Protein AF-A0A3L7NLL6-F1 (afdb_monomer_lite)

Radius of gyration: 16.68 Å; chains: 1; bounding box: 38×23×43 Å

Foldseek 3Di:
DDKDKDFDPPDPPPDVDTDIDIDDDDDDQDPDDPPPQCCLQQVVSRDDDDDDDDDPLLDDQRAPDSVVDSHDHHPPD

Structure (mmCIF, N/CA/C/O backbone):
data_AF-A0A3L7NLL6-F1
#
_entry.id   AF-A0A3L7NLL6-F1
#
loop_
_atom_site.group_PDB
_atom_site.id
_atom_site.type_symbol
_atom_site.label_atom_id
_atom_site.label_alt_id
_atom_site.label_comp_id
_atom_site.label_asym_id
_atom_site.label_entity_id
_atom_site.label_seq_id
_atom_site.pdbx_PDB_ins_code
_atom_site.Cartn_x
_atom_site.Cartn_y
_atom_site.Cartn_z
_atom_site.occupancy
_atom_site.B_iso_or_equiv
_atom_site.auth_seq_id
_atom_site.auth_comp_id
_atom_site.auth_asym_id
_atom_site.auth_atom_id
_atom_site.pdbx_PDB_model_num
ATOM 1 N N . MET A 1 1 ? 8.395 12.404 15.605 1.00 47.72 1 MET A N 1
ATOM 2 C CA . MET A 1 1 ? 7.456 11.285 15.831 1.00 47.72 1 MET A CA 1
ATOM 3 C C . MET A 1 1 ? 6.141 11.612 15.133 1.00 47.72 1 MET A C 1
ATOM 5 O O . MET A 1 1 ? 5.587 12.668 15.414 1.00 47.72 1 MET A O 1
ATOM 9 N N . ARG A 1 2 ? 5.691 10.796 14.172 1.00 53.56 2 ARG A N 1
ATOM 10 C CA . ARG A 1 2 ? 4.369 10.924 13.527 1.00 53.56 2 ARG A CA 1
ATOM 11 C C . ARG A 1 2 ? 3.518 9.736 13.984 1.00 53.56 2 ARG A C 1
ATOM 13 O O . ARG A 1 2 ? 4.040 8.628 14.042 1.00 53.56 2 ARG A O 1
ATOM 20 N N . ILE A 1 3 ? 2.261 9.979 14.344 1.00 55.75 3 ILE A N 1
ATOM 21 C CA . ILE A 1 3 ? 1.308 8.952 14.787 1.00 55.75 3 ILE A CA 1
ATOM 22 C C . ILE A 1 3 ? 0.136 8.978 13.812 1.00 55.75 3 ILE A C 1
ATOM 24 O O . ILE A 1 3 ? -0.40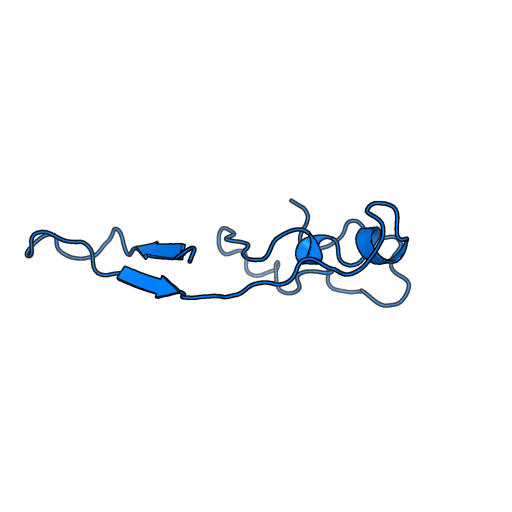6 10.051 13.544 1.00 55.75 3 ILE A O 1
ATOM 28 N N . ALA A 1 4 ? -0.243 7.815 13.285 1.00 75.00 4 ALA A N 1
ATOM 29 C CA . ALA A 1 4 ? -1.515 7.645 12.591 1.00 75.00 4 ALA A CA 1
ATOM 30 C C . ALA A 1 4 ? -2.551 7.095 13.580 1.00 75.00 4 ALA A C 1
ATOM 32 O O . ALA A 1 4 ? -2.243 6.181 14.349 1.00 75.00 4 ALA A O 1
ATOM 33 N N . ILE A 1 5 ? -3.758 7.664 13.573 1.00 71.19 5 ILE A N 1
ATOM 34 C CA . ILE A 1 5 ? -4.870 7.250 14.435 1.00 71.19 5 ILE A CA 1
ATOM 35 C C . ILE A 1 5 ? -5.958 6.646 13.548 1.00 71.19 5 ILE A C 1
ATOM 37 O O . ILE A 1 5 ? -6.385 7.273 12.578 1.00 71.19 5 ILE A O 1
ATOM 41 N N . LEU A 1 6 ? -6.400 5.435 13.887 1.00 73.94 6 LEU A N 1
ATOM 42 C CA . LEU A 1 6 ? -7.590 4.814 13.309 1.00 73.94 6 LEU A CA 1
ATOM 43 C C . LEU A 1 6 ? -8.726 4.906 14.331 1.00 73.94 6 LEU A C 1
ATOM 45 O O . LEU A 1 6 ? -8.580 4.432 15.460 1.00 73.94 6 LEU A O 1
ATOM 49 N N . GLU A 1 7 ? -9.839 5.525 13.946 1.00 73.50 7 GLU A N 1
ATOM 50 C CA . GLU A 1 7 ? -10.987 5.784 14.823 1.00 73.50 7 GLU A CA 1
ATOM 51 C C . GLU A 1 7 ? -12.207 4.961 14.398 1.00 73.50 7 GLU A C 1
ATOM 53 O O . GLU A 1 7 ? -12.476 4.795 13.206 1.00 73.50 7 GLU A O 1
ATOM 58 N N . ASN A 1 8 ? -12.982 4.474 15.373 1.00 75.94 8 ASN A N 1
ATOM 59 C CA . ASN A 1 8 ? -14.272 3.839 15.111 1.00 75.94 8 ASN A CA 1
ATOM 60 C C . ASN A 1 8 ? -15.428 4.828 15.327 1.00 75.94 8 ASN A C 1
ATOM 62 O O . ASN A 1 8 ? -15.841 5.079 16.458 1.00 75.94 8 ASN A O 1
ATOM 66 N N . TYR A 1 9 ? -16.013 5.325 14.235 1.00 70.25 9 TYR A N 1
ATOM 67 C CA . TYR A 1 9 ? -17.139 6.267 14.280 1.00 70.25 9 TYR A CA 1
ATOM 68 C C . TYR A 1 9 ? -18.417 5.693 14.924 1.00 70.25 9 TYR A C 1
ATOM 70 O O . TYR A 1 9 ? -19.261 6.448 15.401 1.00 70.25 9 TYR A O 1
ATOM 78 N N . GLN A 1 10 ? -18.590 4.368 14.950 1.00 73.25 10 GLN A N 1
ATOM 79 C CA . GLN A 1 10 ? -19.793 3.742 15.513 1.00 73.25 10 GLN A CA 1
ATOM 80 C C . GLN A 1 10 ? -19.729 3.541 17.036 1.00 73.25 10 GLN A C 1
ATOM 82 O O . GLN A 1 10 ? -20.702 3.070 17.625 1.00 73.25 10 GLN A O 1
ATOM 87 N N . SER A 1 11 ? -18.616 3.883 17.698 1.00 65.31 11 SER A N 1
ATOM 88 C CA . SER A 1 11 ? -18.511 3.724 19.152 1.00 65.31 11 SER A CA 1
ATOM 89 C C . SER A 1 11 ? -19.498 4.648 19.888 1.00 65.31 11 SER A C 1
ATOM 91 O O . SER A 1 11 ? -19.609 5.822 19.514 1.00 65.31 11 SER A O 1
ATOM 93 N N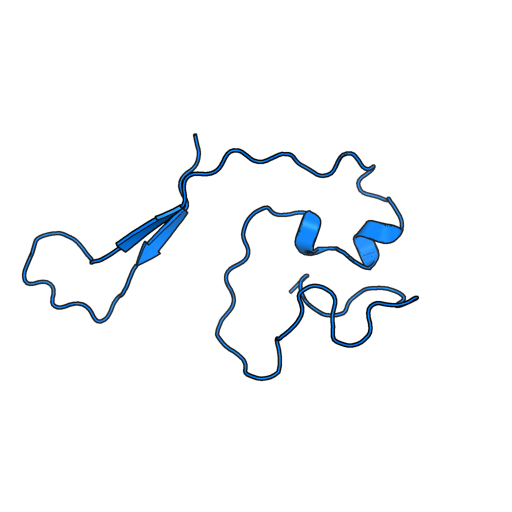 . PRO A 1 12 ? -20.179 4.187 20.957 1.00 67.62 12 PRO A N 1
ATOM 94 C CA . PRO A 1 12 ? -21.029 5.051 21.770 1.00 67.62 12 PRO A CA 1
ATOM 95 C C . PRO A 1 12 ? -20.221 6.232 22.329 1.00 67.62 12 PRO A C 1
ATOM 97 O O . PRO A 1 12 ? -19.238 6.020 23.034 1.00 67.62 12 PRO A O 1
ATOM 100 N N . LYS A 1 13 ? -20.659 7.477 22.082 1.00 59.91 13 LYS A N 1
ATOM 101 C CA . LYS A 1 13 ? -20.036 8.723 22.596 1.00 59.91 13 LYS A CA 1
ATOM 102 C C . LYS A 1 13 ? -20.151 8.902 24.124 1.00 59.91 13 LYS A C 1
ATOM 104 O O . LYS A 1 13 ? -20.110 10.021 24.624 1.00 59.91 13 LYS A O 1
ATOM 109 N N . ALA A 1 14 ? -20.350 7.822 24.877 1.00 57.78 14 ALA A N 1
ATOM 110 C CA . ALA A 1 14 ? -20.606 7.857 26.316 1.00 57.78 14 ALA A CA 1
ATOM 111 C C . ALA A 1 14 ? -19.402 8.362 27.137 1.00 57.78 14 ALA A C 1
ATOM 113 O O . ALA A 1 14 ? -19.535 8.636 28.325 1.00 57.78 14 ALA A O 1
ATOM 114 N N . GLN A 1 15 ? -18.233 8.507 26.513 1.00 56.31 15 GLN A N 1
ATOM 115 C CA . GLN A 1 15 ? -17.015 9.058 27.093 1.00 56.31 15 GLN A CA 1
ATOM 116 C C . GLN A 1 15 ? -16.460 10.079 26.095 1.00 56.31 15 GLN A C 1
ATOM 118 O O . GLN A 1 15 ? -16.629 9.915 24.891 1.00 56.31 15 GLN A O 1
ATOM 123 N N . LEU A 1 16 ? -15.847 11.157 26.580 1.00 64.31 16 LEU A N 1
ATOM 124 C CA . LEU A 1 16 ? -15.447 12.358 25.822 1.00 64.31 16 LEU A CA 1
ATOM 125 C C . LEU A 1 16 ? -14.376 12.125 24.720 1.00 64.31 16 LEU A C 1
ATOM 127 O O . LEU A 1 16 ? -13.726 13.075 24.292 1.00 64.31 16 LEU A O 1
ATOM 131 N N . ALA A 1 17 ? -14.181 10.889 24.253 1.00 67.44 17 ALA A N 1
ATOM 132 C CA . ALA A 1 17 ? -13.263 10.501 23.189 1.00 67.44 17 ALA A CA 1
ATOM 133 C C . ALA A 1 17 ? -13.764 9.258 22.427 1.00 67.44 17 ALA A C 1
ATOM 135 O O . ALA A 1 17 ? -14.416 8.380 22.993 1.00 67.44 17 ALA A O 1
ATOM 136 N N . TRP A 1 18 ? -13.425 9.176 21.137 1.00 76.88 18 TRP A N 1
ATOM 137 C CA . TRP A 1 18 ? -13.643 7.989 20.306 1.00 76.88 18 TRP A CA 1
ATOM 138 C C . TRP A 1 18 ? -12.727 6.841 20.737 1.00 76.88 18 TRP A C 1
ATOM 140 O O . TRP A 1 18 ? -11.576 7.069 21.114 1.00 76.88 18 TRP A O 1
ATOM 150 N N . THR A 1 19 ? -13.198 5.594 20.626 1.00 82.19 19 THR A N 1
ATOM 151 C CA . THR A 1 19 ? -12.297 4.436 20.719 1.00 82.19 19 THR A CA 1
ATOM 152 C C . THR A 1 19 ? -11.378 4.427 19.498 1.00 82.19 19 THR A C 1
ATOM 154 O O . THR A 1 19 ? -11.852 4.370 18.360 1.00 82.19 19 THR A O 1
ATOM 157 N N . SER A 1 20 ? -10.068 4.489 19.730 1.00 81.94 20 SER A N 1
ATOM 158 C CA . SER A 1 20 ? -9.064 4.579 18.673 1.00 81.94 20 SER A CA 1
ATOM 159 C C . SER A 1 20 ? -7.821 3.747 18.979 1.00 81.94 20 SER A C 1
ATOM 161 O O . SER A 1 20 ? -7.582 3.343 20.120 1.00 81.94 20 SER A O 1
ATOM 163 N N . TYR A 1 21 ? -7.036 3.476 17.937 1.00 86.62 21 TYR A N 1
ATOM 164 C CA . TYR A 1 21 ? -5.736 2.819 18.049 1.00 86.62 21 TYR A CA 1
ATOM 165 C C . TYR A 1 21 ? -4.652 3.695 17.419 1.00 86.62 21 TYR A C 1
ATOM 167 O O . TYR A 1 21 ? -4.826 4.213 16.312 1.00 86.62 21 TYR A O 1
ATOM 175 N N . GLY A 1 22 ? -3.540 3.868 18.134 1.00 86.44 22 GLY A N 1
ATOM 176 C CA . GLY A 1 22 ? -2.384 4.626 17.666 1.00 86.44 22 GLY A CA 1
ATOM 177 C C . GLY A 1 22 ? -1.341 3.712 17.035 1.00 86.44 22 GLY A C 1
ATOM 178 O O . GLY A 1 22 ? -0.943 2.716 17.635 1.00 86.44 22 GLY A O 1
ATOM 179 N N . LEU A 1 23 ? -0.867 4.078 15.847 1.00 84.88 23 LEU A N 1
ATOM 180 C CA . LEU A 1 23 ? 0.250 3.418 15.175 1.00 84.88 23 LEU A CA 1
ATOM 181 C C . LEU A 1 23 ? 1.505 4.297 15.303 1.00 84.88 23 LEU A C 1
ATOM 183 O O . LEU A 1 23 ? 1.634 5.283 14.566 1.00 84.88 23 LEU A O 1
ATOM 187 N N . PRO A 1 24 ? 2.415 3.999 16.249 1.00 75.19 24 PRO A N 1
ATOM 188 C CA . PRO A 1 24 ? 3.722 4.637 16.303 1.00 75.19 24 PRO A CA 1
ATOM 189 C C . PRO A 1 24 ? 4.611 4.067 15.193 1.00 75.19 24 PRO A C 1
ATOM 191 O O . PRO A 1 24 ? 4.601 2.864 14.942 1.00 75.19 24 PRO A O 1
ATOM 194 N N . GLY A 1 25 ? 5.404 4.909 14.534 1.00 77.12 25 GLY A N 1
ATOM 195 C CA . GLY A 1 25 ? 6.321 4.416 13.511 1.00 77.12 25 GLY A CA 1
ATOM 196 C C . GLY A 1 25 ? 7.460 5.374 13.208 1.00 77.12 25 GLY A C 1
ATOM 197 O O . GLY A 1 25 ? 7.240 6.532 12.842 1.00 77.12 25 GLY A O 1
ATOM 198 N N . GLU A 1 26 ? 8.683 4.865 13.327 1.00 80.62 26 GLU A N 1
ATOM 199 C CA . GLU A 1 26 ? 9.800 5.362 12.531 1.00 80.62 26 GLU A CA 1
ATOM 200 C C . GLU A 1 26 ? 9.627 4.852 11.104 1.00 80.62 26 GLU A C 1
ATOM 202 O O . GLU A 1 26 ? 9.129 3.748 10.887 1.00 80.62 26 GLU A O 1
ATOM 207 N N . SER A 1 27 ? 10.013 5.659 10.121 1.00 81.31 27 SER A N 1
ATOM 208 C CA . SER A 1 27 ? 9.956 5.222 8.736 1.00 81.31 27 SER A CA 1
ATOM 209 C C . SER A 1 27 ? 11.181 5.651 7.969 1.00 81.31 27 SER A C 1
ATOM 211 O O . SER A 1 27 ? 11.687 6.758 8.156 1.00 81.31 27 SER A O 1
ATOM 213 N N . SER A 1 28 ? 11.609 4.775 7.069 1.00 83.50 28 SER A N 1
ATOM 214 C CA . SER A 1 28 ? 12.687 5.038 6.136 1.00 83.50 28 SER A CA 1
ATOM 215 C C . SER A 1 28 ? 12.106 5.116 4.727 1.00 83.50 28 SER A C 1
ATOM 217 O O . SER A 1 28 ? 11.425 4.177 4.308 1.00 83.50 28 SER A O 1
ATOM 219 N N . PRO A 1 29 ? 12.312 6.224 3.997 1.00 84.00 29 PRO A N 1
ATOM 220 C CA . PRO A 1 29 ? 11.952 6.259 2.591 1.00 84.00 29 PRO A CA 1
ATOM 221 C C . PRO A 1 29 ? 12.804 5.242 1.814 1.00 84.00 29 PRO A C 1
ATOM 223 O O . PRO A 1 29 ? 13.917 4.914 2.233 1.00 84.00 29 PRO A O 1
ATOM 226 N N . PRO A 1 30 ? 12.320 4.750 0.664 1.00 88.19 30 PRO A N 1
ATOM 227 C CA . PRO A 1 30 ? 13.111 3.858 -0.164 1.00 88.19 30 PRO A CA 1
ATOM 228 C C . PRO A 1 30 ? 14.420 4.534 -0.590 1.00 88.19 30 PRO A C 1
ATOM 230 O O . PRO A 1 30 ? 14.424 5.654 -1.098 1.00 88.19 30 PRO A O 1
ATOM 233 N N . PHE A 1 31 ? 15.533 3.819 -0.426 1.00 92.00 31 PHE A N 1
ATOM 234 C CA . PHE A 1 31 ? 16.861 4.229 -0.891 1.00 92.00 31 PHE A CA 1
ATOM 235 C C . PHE A 1 31 ? 17.002 3.994 -2.400 1.00 92.00 31 PHE A C 1
ATOM 237 O O . PHE A 1 31 ? 17.821 3.201 -2.861 1.00 92.00 31 PHE A O 1
ATOM 244 N N . ALA A 1 32 ? 16.151 4.650 -3.178 1.00 91.38 32 ALA A N 1
ATOM 245 C CA . ALA A 1 32 ? 16.120 4.560 -4.628 1.00 91.38 32 ALA A CA 1
ATOM 246 C C . ALA A 1 32 ? 15.871 5.942 -5.231 1.00 91.38 32 ALA A C 1
ATOM 248 O O . ALA A 1 32 ? 15.235 6.790 -4.605 1.00 91.38 32 ALA A O 1
ATOM 249 N N . SER A 1 33 ? 16.349 6.168 -6.460 1.00 92.75 33 SER A N 1
ATOM 250 C CA . SER A 1 33 ? 15.946 7.369 -7.200 1.00 92.75 33 SER A CA 1
ATOM 251 C C . SER A 1 33 ? 14.429 7.329 -7.445 1.00 92.75 33 SER A C 1
ATOM 253 O O . SER A 1 33 ? 13.878 6.237 -7.637 1.00 92.75 33 SER A O 1
ATOM 255 N N . PRO A 1 34 ? 13.742 8.486 -7.466 1.00 88.25 34 PRO A N 1
ATOM 256 C CA . PRO A 1 34 ? 12.309 8.551 -7.764 1.00 88.25 34 PRO A CA 1
ATOM 257 C C . PRO A 1 34 ? 11.918 7.908 -9.109 1.00 88.25 34 PRO A C 1
ATOM 259 O O . PRO A 1 34 ? 10.778 7.471 -9.280 1.00 88.25 34 PRO A O 1
ATOM 262 N N . GLU A 1 35 ? 12.866 7.805 -10.041 1.00 90.12 35 GLU A N 1
ATOM 263 C CA . GLU A 1 35 ? 12.726 7.243 -11.387 1.00 90.12 35 GLU A CA 1
ATOM 264 C C . GLU A 1 35 ? 13.090 5.750 -11.471 1.00 90.12 35 GLU A C 1
ATOM 266 O O . GLU A 1 35 ? 13.015 5.156 -12.552 1.00 90.12 35 GLU A O 1
ATOM 271 N N . ALA A 1 36 ? 13.483 5.117 -10.359 1.00 91.94 36 ALA A N 1
ATOM 272 C CA . ALA A 1 36 ? 13.887 3.716 -10.347 1.00 91.94 36 ALA A CA 1
ATOM 273 C C . ALA A 1 36 ? 12.792 2.808 -10.933 1.00 91.94 36 ALA A C 1
ATOM 275 O O . ALA A 1 36 ? 11.632 2.842 -10.520 1.00 91.94 36 ALA A O 1
ATOM 276 N N . ALA A 1 37 ? 13.167 1.942 -11.879 1.00 89.50 37 ALA A N 1
ATOM 277 C CA . ALA A 1 37 ? 12.212 1.150 -12.658 1.00 89.50 37 ALA A CA 1
ATOM 278 C C . ALA A 1 37 ? 11.287 0.275 -11.791 1.00 89.50 37 ALA A C 1
ATOM 280 O O . ALA A 1 37 ? 10.111 0.106 -12.110 1.00 89.50 37 ALA A O 1
ATOM 281 N N . PHE A 1 38 ? 11.789 -0.246 -10.667 1.00 90.25 38 PHE A N 1
ATOM 282 C CA . PHE A 1 38 ? 10.988 -1.075 -9.768 1.00 90.25 38 PHE A CA 1
ATOM 283 C C . PHE A 1 38 ? 9.891 -0.283 -9.036 1.00 90.25 38 PHE A C 1
ATOM 285 O O . PHE A 1 38 ? 8.871 -0.870 -8.684 1.00 90.25 38 PHE A O 1
ATOM 292 N N . LEU A 1 39 ? 10.033 1.039 -8.865 1.00 91.81 39 LEU A N 1
ATOM 293 C CA . LEU A 1 39 ? 9.005 1.879 -8.238 1.00 91.81 39 LEU A CA 1
ATOM 294 C C . LEU A 1 39 ? 7.742 2.015 -9.098 1.00 91.81 39 LEU A C 1
ATOM 296 O O . LEU A 1 39 ? 6.706 2.412 -8.573 1.00 91.81 39 LEU A O 1
ATOM 300 N N . LYS A 1 40 ? 7.788 1.657 -10.389 1.00 88.44 40 LYS A N 1
ATOM 301 C CA . LYS A 1 40 ? 6.579 1.514 -11.222 1.00 88.44 40 LYS A CA 1
ATOM 302 C C . LYS A 1 40 ? 5.744 0.295 -10.815 1.00 88.44 40 LYS A C 1
ATOM 304 O O . LYS A 1 40 ? 4.526 0.317 -10.924 1.00 88.44 40 LYS A O 1
ATOM 309 N N . ARG A 1 41 ? 6.412 -0.753 -10.323 1.00 92.06 41 ARG A N 1
ATOM 310 C CA . ARG A 1 41 ? 5.833 -2.050 -9.927 1.00 92.06 41 ARG A CA 1
ATOM 311 C C . ARG A 1 41 ? 5.506 -2.125 -8.437 1.00 92.06 41 ARG A C 1
ATOM 313 O O . ARG A 1 41 ? 4.649 -2.893 -8.031 1.00 92.06 41 ARG A O 1
ATOM 320 N N . ALA A 1 42 ? 6.213 -1.342 -7.628 1.00 93.44 42 ALA A N 1
ATOM 321 C CA . ALA A 1 42 ? 6.090 -1.297 -6.175 1.00 93.44 42 ALA A CA 1
ATOM 322 C C . ALA A 1 42 ? 5.813 0.136 -5.697 1.00 93.44 42 ALA A C 1
ATOM 324 O O . ALA A 1 42 ? 6.468 0.650 -4.790 1.00 93.44 42 ALA A O 1
ATOM 325 N N . ALA A 1 43 ? 4.866 0.812 -6.348 1.00 91.19 43 ALA A N 1
ATOM 326 C CA . ALA A 1 43 ? 4.577 2.221 -6.098 1.00 91.19 43 ALA A CA 1
ATOM 327 C C . ALA A 1 43 ? 4.073 2.493 -4.668 1.00 91.19 43 ALA A C 1
ATOM 329 O O . ALA A 1 43 ? 4.320 3.575 -4.135 1.00 91.19 43 ALA A O 1
ATOM 330 N N . PHE A 1 44 ? 3.484 1.493 -4.007 1.00 91.94 44 PHE A N 1
ATOM 331 C CA . PHE A 1 44 ? 3.113 1.551 -2.592 1.00 91.94 44 PHE A CA 1
ATOM 332 C C . PHE A 1 44 ? 4.282 1.898 -1.655 1.00 91.94 44 PHE A C 1
ATOM 334 O O . PHE A 1 44 ? 4.051 2.486 -0.602 1.00 91.94 44 PHE A O 1
ATOM 341 N N . LEU A 1 45 ? 5.537 1.624 -2.043 1.00 92.31 45 LEU A N 1
ATOM 342 C CA . LEU A 1 45 ? 6.732 1.975 -1.260 1.00 92.31 45 LEU A CA 1
ATOM 343 C C . LEU A 1 45 ? 6.970 3.490 -1.146 1.00 92.31 45 LEU A C 1
ATOM 345 O O . LEU A 1 45 ? 7.780 3.924 -0.330 1.00 92.31 45 LEU A O 1
ATOM 349 N N . LYS A 1 46 ? 6.287 4.311 -1.955 1.00 88.75 46 LYS A N 1
ATOM 350 C CA . LYS A 1 46 ? 6.408 5.778 -1.919 1.00 88.75 46 LYS A CA 1
ATOM 351 C C . LYS A 1 46 ? 5.758 6.404 -0.683 1.00 88.75 46 LYS A C 1
ATOM 353 O O . LYS A 1 46 ? 5.958 7.589 -0.4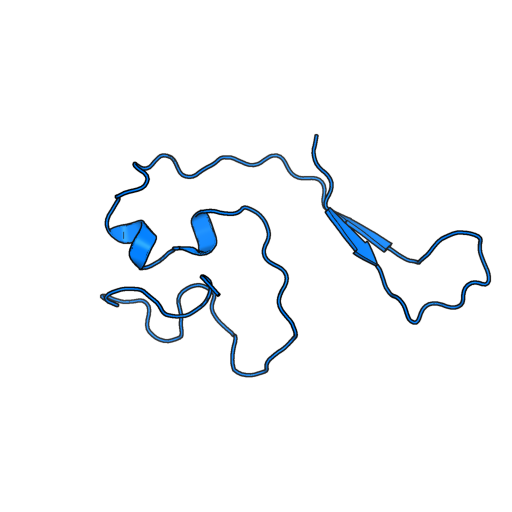22 1.00 88.75 46 LYS A O 1
ATOM 358 N N . THR A 1 47 ? 4.938 5.662 0.057 1.00 88.00 47 THR A N 1
ATOM 359 C CA . THR A 1 47 ? 4.253 6.159 1.255 1.00 88.00 47 THR A CA 1
ATOM 360 C C . THR A 1 47 ? 4.200 5.070 2.315 1.00 88.00 47 THR A C 1
ATOM 362 O O . THR A 1 47 ? 4.007 3.899 2.017 1.00 88.00 47 THR A O 1
ATOM 365 N N . ASN A 1 48 ? 4.368 5.469 3.573 1.00 88.94 48 ASN A N 1
ATOM 366 C CA . ASN A 1 48 ? 4.556 4.533 4.685 1.00 88.94 48 ASN A CA 1
ATOM 367 C C . ASN A 1 48 ? 3.239 3.952 5.223 1.00 88.94 48 ASN A C 1
ATOM 369 O O . ASN A 1 48 ? 3.254 2.956 5.936 1.00 88.94 48 ASN A O 1
ATOM 373 N N . LEU A 1 49 ? 2.105 4.588 4.914 1.00 89.19 49 LEU A N 1
ATOM 374 C CA . LEU A 1 49 ? 0.775 4.133 5.299 1.00 89.19 49 LEU A CA 1
ATOM 375 C C . LEU A 1 49 ? -0.222 4.447 4.186 1.00 89.19 49 LEU A C 1
ATOM 377 O O . LEU A 1 49 ? -0.311 5.586 3.732 1.00 89.19 49 LEU A O 1
ATOM 381 N N . TRP A 1 50 ? -1.001 3.436 3.816 1.00 90.56 50 TRP A N 1
ATOM 382 C CA . TRP A 1 50 ? -2.139 3.540 2.914 1.00 90.56 50 TRP A CA 1
ATOM 383 C C . TRP A 1 50 ? -3.386 3.093 3.666 1.00 90.56 50 TRP A C 1
ATOM 385 O O . TRP A 1 50 ? -3.350 2.104 4.399 1.00 90.56 50 TRP A O 1
ATOM 395 N N . VAL A 1 51 ? -4.485 3.817 3.486 1.00 91.69 51 VAL A N 1
ATOM 396 C CA . VAL A 1 51 ? -5.797 3.433 4.009 1.00 91.69 51 VAL A CA 1
ATOM 397 C C . VAL A 1 51 ? -6.761 3.444 2.835 1.00 91.69 51 VAL A C 1
ATOM 399 O O . VAL A 1 51 ? -6.954 4.484 2.209 1.00 91.69 51 VAL A O 1
ATOM 402 N N . THR A 1 52 ? -7.343 2.291 2.523 1.00 92.12 52 THR A N 1
ATOM 403 C CA . THR A 1 52 ? -8.320 2.139 1.442 1.00 92.12 52 THR A CA 1
ATOM 404 C C . THR A 1 52 ? -9.678 1.753 2.008 1.00 92.12 52 THR A C 1
ATOM 406 O O . THR A 1 52 ? -9.800 1.226 3.118 1.00 92.12 52 THR A O 1
ATOM 409 N N . LYS A 1 53 ? -10.736 2.023 1.239 1.00 92.50 53 LYS A N 1
ATOM 410 C CA . LYS A 1 53 ? -12.033 1.416 1.520 1.00 92.50 53 LYS A CA 1
ATOM 411 C C . LYS A 1 53 ? -11.910 -0.083 1.259 1.00 92.50 53 LYS A C 1
ATOM 413 O O . LYS A 1 53 ? -11.339 -0.483 0.254 1.00 92.50 53 LYS A O 1
ATOM 418 N N . TYR A 1 54 ? -12.482 -0.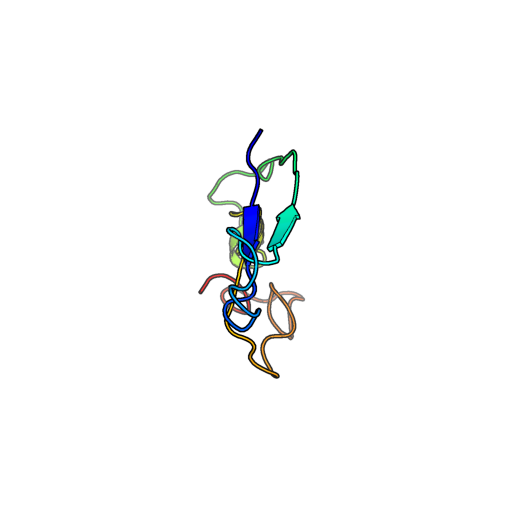902 2.138 1.00 92.94 54 TYR A N 1
ATOM 419 C CA . TYR A 1 54 ? -12.497 -2.345 1.930 1.00 92.94 54 TYR A CA 1
ATOM 420 C C . TYR A 1 54 ? -13.123 -2.707 0.576 1.00 92.94 54 TYR A C 1
ATOM 422 O O . TYR A 1 54 ? -14.264 -2.329 0.289 1.00 92.94 54 TYR A O 1
ATOM 430 N N . HIS A 1 55 ? -12.384 -3.486 -0.210 1.00 93.50 55 HIS A N 1
ATOM 431 C CA . HIS A 1 55 ? -12.852 -4.104 -1.437 1.00 93.50 55 HIS A CA 1
ATOM 432 C C . HIS A 1 55 ? -12.339 -5.555 -1.494 1.00 93.50 55 HIS A C 1
ATOM 434 O O . HIS A 1 55 ? -11.134 -5.779 -1.383 1.00 93.50 55 HIS A O 1
ATOM 440 N N . PRO A 1 56 ? -13.209 -6.570 -1.668 1.00 95.62 56 PRO A N 1
ATOM 441 C CA . PRO A 1 56 ? -12.825 -7.983 -1.521 1.00 95.62 56 PRO A CA 1
ATOM 442 C C . PRO A 1 56 ? -11.807 -8.486 -2.562 1.00 95.62 56 PRO A C 1
ATOM 444 O O . PRO A 1 56 ? -11.192 -9.542 -2.366 1.00 95.62 56 PRO A O 1
ATOM 447 N N . ASN A 1 57 ? -11.627 -7.741 -3.657 1.00 94.44 57 ASN A N 1
ATOM 448 C CA . ASN A 1 57 ? -10.664 -8.055 -4.713 1.00 94.44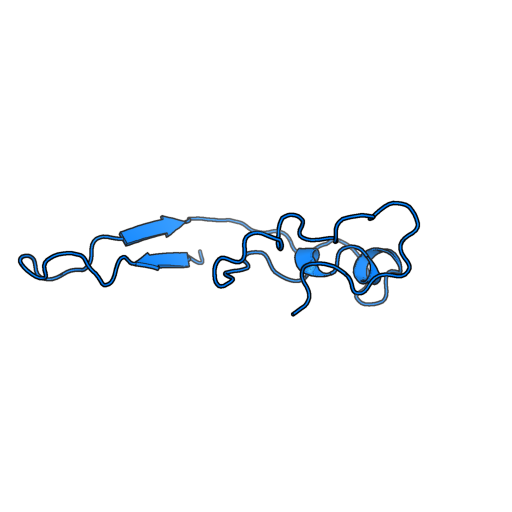 57 ASN A CA 1
ATOM 449 C C . ASN A 1 57 ? -9.357 -7.248 -4.592 1.00 94.44 57 ASN A C 1
ATOM 451 O O . ASN A 1 57 ? -8.390 -7.576 -5.265 1.00 94.44 57 ASN A O 1
ATOM 455 N N . GLU A 1 58 ? -9.282 -6.230 -3.726 1.00 94.50 58 GLU A N 1
ATOM 456 C CA . GLU A 1 58 ? -8.043 -5.469 -3.486 1.00 94.50 58 GLU A CA 1
ATOM 457 C C . GLU A 1 58 ? -7.195 -6.169 -2.419 1.00 94.50 58 GLU A C 1
ATOM 459 O O . GLU A 1 58 ? -7.212 -5.817 -1.240 1.00 94.50 58 GLU A O 1
ATOM 464 N N . ARG A 1 59 ? -6.491 -7.227 -2.825 1.00 94.75 59 ARG A N 1
ATOM 465 C CA . ARG A 1 59 ? -5.771 -8.110 -1.890 1.00 94.75 59 ARG A CA 1
ATOM 466 C C . ARG A 1 59 ? -4.282 -7.815 -1.782 1.00 94.75 59 ARG A C 1
ATOM 468 O O . ARG A 1 59 ? -3.687 -8.092 -0.743 1.00 94.75 59 ARG A O 1
ATOM 475 N N . TYR A 1 60 ? -3.681 -7.277 -2.843 1.00 95.44 60 TYR A N 1
ATOM 476 C CA . TYR A 1 60 ? -2.231 -7.154 -2.960 1.00 95.44 60 TYR A CA 1
ATOM 477 C C . TYR A 1 60 ? -1.822 -5.738 -3.385 1.00 95.44 60 TYR A C 1
ATOM 479 O O . TYR A 1 60 ? -2.314 -5.231 -4.394 1.00 95.44 60 TYR A O 1
ATOM 487 N N . PRO A 1 61 ? -0.869 -5.104 -2.678 1.00 93.56 61 PRO A N 1
ATOM 488 C CA . PRO A 1 61 ? -0.464 -3.725 -2.949 1.00 93.56 61 PRO A CA 1
ATOM 489 C C . PRO A 1 61 ? 0.325 -3.554 -4.256 1.00 93.56 61 PRO A C 1
ATOM 491 O O . PRO A 1 61 ? 0.522 -2.428 -4.693 1.00 93.56 61 PRO A O 1
ATOM 494 N N . ALA A 1 62 ? 0.771 -4.647 -4.881 1.00 94.44 62 ALA A N 1
ATOM 495 C CA . ALA A 1 62 ? 1.452 -4.657 -6.180 1.00 94.44 62 ALA A CA 1
ATOM 496 C C . ALA A 1 62 ? 0.617 -5.324 -7.294 1.00 94.44 62 ALA A C 1
ATOM 498 O O . ALA A 1 62 ? 1.159 -5.643 -8.351 1.00 94.44 62 ALA A O 1
ATOM 499 N N . GLY A 1 63 ? -0.668 -5.600 -7.035 1.00 94.00 63 GLY A N 1
ATOM 500 C CA . GLY A 1 63 ? -1.537 -6.365 -7.931 1.00 94.00 63 GLY A C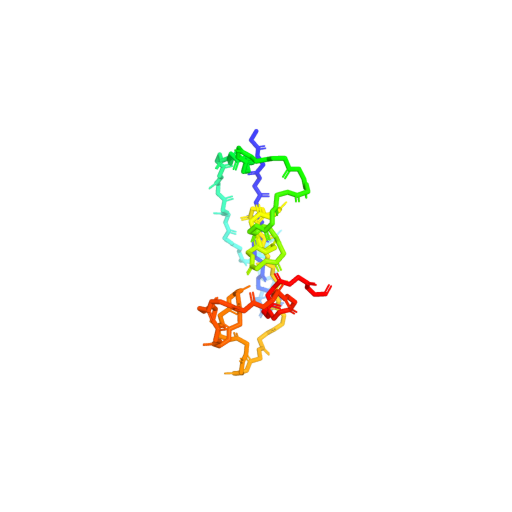A 1
ATOM 501 C C . GLY A 1 63 ? -1.403 -7.884 -7.793 1.00 94.00 63 GLY A C 1
ATOM 502 O O . GLY A 1 63 ? -0.535 -8.393 -7.080 1.00 94.00 63 GLY A O 1
ATOM 503 N N . ASP A 1 64 ? -2.284 -8.611 -8.485 1.00 95.31 64 ASP A N 1
ATOM 504 C CA . ASP A 1 64 ? -2.367 -10.080 -8.432 1.00 95.31 64 ASP A CA 1
ATOM 505 C C . ASP A 1 64 ? -1.165 -10.777 -9.091 1.00 95.31 64 ASP A C 1
ATOM 507 O O . ASP A 1 64 ? -0.771 -11.872 -8.685 1.00 95.31 64 ASP A O 1
ATOM 511 N N . TYR A 1 65 ? -0.555 -10.138 -10.095 1.00 95.19 65 TYR A N 1
ATOM 512 C CA . TYR A 1 65 ? 0.509 -10.728 -10.911 1.00 95.19 65 TYR A CA 1
ATOM 513 C C . TYR A 1 65 ? 1.763 -9.843 -10.930 1.00 95.19 65 TYR A C 1
ATOM 515 O O . TYR A 1 65 ? 2.036 -9.198 -11.940 1.00 95.19 65 TYR A O 1
ATOM 523 N N . PRO A 1 66 ? 2.560 -9.803 -9.843 1.00 92.19 66 PRO A N 1
ATOM 524 C CA . PRO A 1 66 ? 3.691 -8.878 -9.710 1.00 92.19 66 PRO A CA 1
ATOM 525 C C . PRO A 1 66 ? 4.934 -9.286 -10.517 1.00 92.19 66 PRO A C 1
ATOM 527 O O . PRO A 1 66 ? 5.793 -8.447 -10.822 1.00 92.19 66 PRO A O 1
ATOM 530 N N . ASN A 1 67 ? 5.084 -10.573 -10.841 1.00 94.56 67 ASN A N 1
ATOM 531 C CA . ASN A 1 67 ? 6.257 -11.070 -11.555 1.00 94.56 67 ASN A CA 1
ATOM 532 C C . ASN A 1 67 ? 6.313 -10.478 -12.970 1.00 94.56 67 ASN A C 1
ATOM 534 O O . ASN A 1 67 ? 5.392 -10.670 -13.751 1.00 94.56 67 ASN A O 1
ATOM 538 N N . GLN A 1 68 ? 7.388 -9.744 -13.278 1.00 92.75 68 GLN A N 1
ATOM 539 C CA . GLN A 1 68 ? 7.599 -9.052 -14.562 1.00 92.75 68 GLN A CA 1
ATOM 540 C C . GLN A 1 68 ? 6.467 -8.105 -15.007 1.00 92.75 68 GLN A C 1
ATOM 542 O O . GLN A 1 68 ? 6.446 -7.667 -16.153 1.00 92.75 68 GLN A O 1
ATOM 547 N N . ASN A 1 69 ? 5.567 -7.733 -14.095 1.00 90.56 69 ASN A N 1
ATOM 548 C CA . ASN A 1 69 ? 4.515 -6.758 -14.353 1.00 90.56 69 ASN A CA 1
ATOM 549 C C . ASN A 1 69 ? 5.123 -5.419 -14.819 1.00 90.56 69 ASN A C 1
ATOM 551 O O . ASN A 1 69 ? 6.129 -4.998 -14.233 1.00 90.56 69 ASN A O 1
ATOM 555 N N . PRO A 1 70 ? 4.551 -4.732 -15.826 1.00 90.31 70 PRO A N 1
ATOM 556 C CA . PRO A 1 70 ? 5.033 -3.416 -16.257 1.00 90.31 70 PRO A CA 1
ATOM 557 C C . PRO A 1 70 ? 4.837 -2.318 -15.192 1.00 90.31 70 PRO A C 1
ATOM 559 O O . PRO A 1 70 ? 5.474 -1.264 -15.269 1.00 90.31 70 PRO A O 1
ATOM 562 N N . GLY A 1 71 ? 4.015 -2.583 -14.176 1.00 90.56 71 GLY A N 1
ATOM 563 C CA . GLY A 1 71 ? 3.579 -1.652 -13.144 1.00 90.56 71 GLY A CA 1
ATOM 564 C C . GLY A 1 71 ? 2.159 -1.141 -13.387 1.00 90.56 71 GLY A C 1
ATOM 565 O O . GLY A 1 71 ? 1.605 -1.324 -14.467 1.00 90.56 71 GLY A O 1
ATOM 566 N N . GLY A 1 72 ? 1.600 -0.459 -12.384 1.00 86.94 72 GLY A N 1
ATOM 567 C CA . GLY A 1 72 ? 0.266 0.159 -12.446 1.00 86.94 72 GLY A CA 1
ATOM 568 C C . GLY A 1 72 ? -0.849 -0.611 -11.736 1.00 86.94 72 GLY A C 1
ATOM 569 O O . GLY A 1 72 ? -1.896 -0.029 -11.480 1.00 86.94 72 GLY A O 1
ATOM 570 N N . ASP A 1 73 ? -0.613 -1.865 -11.350 1.00 89.62 73 ASP A N 1
ATOM 571 C CA . ASP A 1 73 ? -1.577 -2.651 -10.578 1.00 89.62 73 ASP A CA 1
ATOM 572 C C . ASP A 1 73 ? -1.420 -2.439 -9.061 1.00 89.62 73 ASP A C 1
ATOM 574 O O . ASP A 1 73 ? -0.334 -2.147 -8.549 1.00 89.62 73 ASP A O 1
ATOM 578 N N . GLY A 1 74 ? -2.507 -2.662 -8.318 1.00 90.75 74 GLY A N 1
ATOM 579 C CA . GLY A 1 74 ? -2.523 -2.560 -6.859 1.00 90.75 74 GLY A CA 1
ATOM 580 C C . GLY A 1 74 ? -2.540 -1.115 -6.365 1.00 90.75 74 GLY A C 1
ATOM 581 O O . GLY A 1 74 ? -3.295 -0.286 -6.861 1.00 90.75 74 GLY A O 1
ATOM 582 N N . LEU A 1 75 ? -1.728 -0.821 -5.349 1.00 89.56 75 LEU A N 1
ATOM 583 C CA . LEU A 1 75 ? -1.605 0.510 -4.760 1.00 89.56 75 LEU A CA 1
ATOM 584 C C . LEU A 1 75 ? -0.646 1.351 -5.604 1.00 89.56 75 LEU A C 1
ATOM 586 O O . LEU A 1 75 ? 0.583 1.260 -5.477 1.00 89.56 75 LEU A O 1
ATOM 590 N N . PRO A 1 76 ? -1.222 2.144 -6.506 1.00 73.12 76 PRO A N 1
ATOM 591 C CA . PRO A 1 76 ? -0.993 3.583 -6.475 1.00 73.12 76 PRO A CA 1
ATOM 592 C C . PRO A 1 76 ? -2.236 4.330 -6.978 1.00 73.12 76 PRO A C 1
ATOM 594 O O . PRO A 1 76 ? -2.177 4.861 -8.084 1.00 73.12 76 PRO A O 1
ATOM 597 N N . LEU A 1 77 ? -3.323 4.282 -6.179 1.00 52.75 77 LEU A N 1
ATOM 598 C CA . LEU A 1 77 ? -4.685 4.766 -6.495 1.00 52.75 77 LEU A CA 1
ATOM 599 C C . LEU A 1 77 ? -4.750 5.839 -7.592 1.00 52.75 77 LEU A C 1
ATOM 601 O O . LEU A 1 77 ? -4.115 6.904 -7.401 1.00 52.75 77 LEU A O 1
#

Secondary structure (DSSP, 8-state):
-EEEEEE-TTS--SSSS--EEEEEE-----SS-TT-GGGGT-GGGGSS-------TT---TT-S--TT--S-SSS--

pLDDT: mean 83.56, std 12.19, range [47.72, 95.62]

Sequence (77 aa):
MRIAILENYQSPKAQLAWTSYGLPGESSPPFASPEAAFLKRAAFLKTNLWVTKYHPNERYPAGDYPNQNPGGDGLPL